Protein AF-A0A7S0BET3-F1 (afdb_monomer_lite)

Foldseek 3Di:
DLVVLDQAAEQQDEPDAQVRSLVVCLCQQQVPPDPNVVSNCPGNCQVVLRYKYFGNNQQPVDDPPSVVLVVLQVQLSSCVPPPVSNVVSCVVPVVSHDDAPHTMHGRHNPPPPDPPPPDPVVPPD

Organism: NCBI:txid101924

pLDDT: mean 87.14, std 16.69, range [36.56, 97.75]

Secondary structure (DSSP, 8-state):
-TTT--S-EEE--TT--HHHHHHHHHHHHH-TT-HHHHHHHTSHHHHTT-EEEE-HHHHTSS-TTHHHHHHHHHHHHHTTT-HHHHHHHHHHHGGGSPPBTTTEEE------S------GGGG--

Structure (mmCIF, N/CA/C/O backbone):
data_AF-A0A7S0BET3-F1
#
_entry.id   AF-A0A7S0BET3-F1
#
loop_
_atom_site.group_PDB
_atom_site.id
_atom_site.type_symbol
_atom_site.label_atom_id
_atom_site.label_alt_id
_atom_site.label_comp_id
_atom_site.label_asym_id
_atom_site.label_entity_id
_atom_site.label_seq_id
_atom_site.pdbx_PDB_ins_code
_atom_site.Cartn_x
_atom_site.Cartn_y
_atom_site.Cartn_z
_atom_site.occupancy
_atom_site.B_iso_or_equiv
_atom_site.auth_seq_id
_atom_site.auth_comp_id
_atom_site.auth_asym_id
_atom_site.auth_atom_id
_atom_site.pdbx_PDB_model_num
ATOM 1 N N . ILE A 1 1 ? -16.285 0.349 0.969 1.00 82.69 1 ILE A N 1
ATOM 2 C CA . ILE A 1 1 ? -15.027 -0.193 1.545 1.00 82.69 1 ILE A CA 1
ATOM 3 C C . ILE A 1 1 ? -15.323 -1.221 2.629 1.00 82.69 1 ILE A C 1
ATOM 5 O O . ILE A 1 1 ? -14.936 -2.358 2.432 1.00 82.69 1 ILE A O 1
ATOM 9 N N . VAL A 1 2 ? -16.073 -0.887 3.690 1.00 89.81 2 VAL A N 1
ATOM 10 C CA . VAL A 1 2 ? -16.399 -1.839 4.780 1.00 89.81 2 VAL A CA 1
ATOM 11 C C . VAL A 1 2 ? -16.973 -3.164 4.271 1.00 89.81 2 VAL A C 1
ATOM 13 O O . VAL A 1 2 ? -16.453 -4.211 4.614 1.00 89.81 2 VAL A O 1
ATOM 16 N N . SER A 1 3 ? -17.971 -3.134 3.381 1.00 94.44 3 SER A N 1
ATOM 17 C CA . SER A 1 3 ? -18.539 -4.371 2.816 1.00 94.44 3 SER A CA 1
ATOM 18 C C . SER A 1 3 ? -17.570 -5.168 1.933 1.00 94.44 3 SER A C 1
ATOM 20 O O . SER A 1 3 ? -17.773 -6.363 1.767 1.00 94.44 3 SER A O 1
ATOM 22 N N . ALA A 1 4 ? -16.569 -4.520 1.329 1.00 95.50 4 ALA A N 1
ATOM 23 C CA . ALA A 1 4 ? -15.555 -5.205 0.525 1.00 95.50 4 ALA A CA 1
ATOM 24 C C . ALA A 1 4 ? -14.445 -5.801 1.406 1.00 95.50 4 ALA A C 1
ATOM 26 O O . ALA A 1 4 ? -13.791 -6.750 0.989 1.00 95.50 4 ALA A O 1
ATOM 27 N N . ASP A 1 5 ? -14.247 -5.224 2.600 1.00 95.94 5 ASP A N 1
ATOM 28 C CA . ASP A 1 5 ? -13.279 -5.624 3.622 1.00 95.94 5 ASP A CA 1
ATOM 29 C C . ASP A 1 5 ? -11.924 -6.046 3.027 1.00 95.94 5 ASP A C 1
ATOM 31 O O . ASP A 1 5 ? -11.578 -7.229 3.047 1.00 95.94 5 ASP A O 1
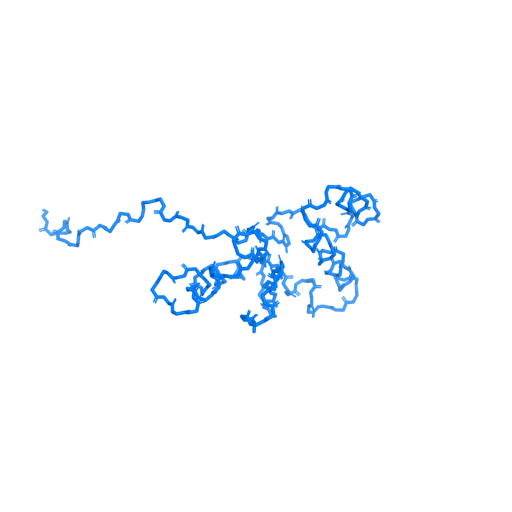ATOM 35 N N . PRO A 1 6 ? -11.182 -5.109 2.410 1.00 96.12 6 PRO A N 1
ATOM 36 C CA . PRO A 1 6 ? -10.013 -5.446 1.614 1.00 96.12 6 PRO A CA 1
ATOM 37 C C . PRO A 1 6 ? -8.920 -6.100 2.460 1.00 96.12 6 PRO A C 1
ATOM 39 O O . PRO A 1 6 ? -8.709 -5.759 3.625 1.00 96.12 6 PRO A O 1
ATOM 42 N N . GLU A 1 7 ? -8.176 -7.011 1.840 1.00 95.81 7 GLU A N 1
ATOM 43 C CA . GLU A 1 7 ? -7.027 -7.675 2.464 1.00 95.81 7 GLU A CA 1
ATOM 44 C C . GLU A 1 7 ? -5.754 -6.827 2.416 1.00 95.81 7 GLU A C 1
ATOM 46 O O . GLU A 1 7 ? -4.854 -7.029 3.229 1.00 95.81 7 GLU A O 1
ATOM 51 N N . VAL A 1 8 ? -5.682 -5.889 1.468 1.00 96.56 8 VAL A N 1
ATOM 52 C CA . VAL A 1 8 ? -4.576 -4.949 1.269 1.00 96.56 8 VAL A CA 1
ATOM 53 C C . VAL A 1 8 ? -5.149 -3.583 0.922 1.00 96.56 8 VAL A C 1
ATOM 55 O O . VAL A 1 8 ? -6.088 -3.485 0.133 1.00 96.56 8 VAL A O 1
ATOM 58 N N . ILE A 1 9 ? -4.574 -2.527 1.490 1.00 96.38 9 ILE A N 1
ATOM 59 C CA . ILE A 1 9 ? -4.884 -1.142 1.135 1.00 96.38 9 ILE A CA 1
ATOM 60 C C . ILE A 1 9 ? -3.603 -0.456 0.675 1.00 96.38 9 ILE A C 1
ATOM 62 O O . ILE A 1 9 ? -2.594 -0.461 1.379 1.00 96.38 9 ILE A O 1
ATOM 66 N N . LEU A 1 10 ? -3.678 0.168 -0.497 1.00 96.50 10 LEU A N 1
ATOM 67 C CA . LEU A 1 10 ? -2.636 1.018 -1.052 1.00 96.50 10 LEU A CA 1
ATOM 68 C C . LEU A 1 10 ? -3.146 2.462 -1.075 1.00 96.50 10 LEU A C 1
ATOM 70 O O . LEU A 1 10 ? -4.109 2.767 -1.777 1.00 96.50 10 LEU A O 1
ATOM 74 N N . VAL A 1 11 ? -2.522 3.344 -0.304 1.00 96.50 11 VAL A N 1
ATOM 75 C CA . VAL A 1 11 ? -2.807 4.779 -0.300 1.00 96.50 11 VAL A CA 1
ATOM 76 C C . VAL A 1 11 ? -1.884 5.438 -1.317 1.00 96.50 11 VAL A C 1
ATOM 78 O O . VAL A 1 11 ? -0.675 5.510 -1.108 1.00 96.50 11 VAL A O 1
ATOM 81 N N . ALA A 1 12 ? -2.457 5.882 -2.433 1.00 95.12 12 ALA A N 1
ATOM 82 C CA . ALA A 1 12 ? -1.734 6.406 -3.590 1.00 95.12 12 ALA A CA 1
ATOM 83 C C . ALA A 1 12 ? -2.319 7.759 -4.034 1.00 95.12 12 ALA A C 1
ATOM 85 O O . ALA A 1 12 ? -2.948 7.864 -5.087 1.00 95.12 12 ALA A O 1
ATOM 86 N N . TRP A 1 13 ? -2.184 8.795 -3.206 1.00 94.56 13 TRP A N 1
ATOM 87 C CA . TRP A 1 13 ? -2.721 10.120 -3.525 1.00 94.56 13 TRP A CA 1
ATOM 88 C C . TRP A 1 13 ? -1.906 10.820 -4.615 1.00 94.56 13 TRP A C 1
ATOM 90 O O . TRP A 1 13 ? -0.714 11.072 -4.462 1.00 94.56 13 TRP A O 1
ATOM 100 N N . CYS A 1 14 ? -2.557 11.138 -5.735 1.00 89.31 14 CYS A N 1
ATOM 101 C CA . CYS A 1 14 ? -1.904 11.752 -6.887 1.00 89.31 14 CYS A CA 1
ATOM 102 C C . CYS A 1 14 ? -1.236 13.089 -6.520 1.00 89.31 14 CYS A C 1
ATOM 104 O O . CYS A 1 14 ? -1.834 13.928 -5.848 1.00 89.31 14 CYS A O 1
ATOM 106 N N . GLY A 1 15 ? -0.009 13.297 -7.006 1.00 89.19 15 GLY A N 1
ATOM 107 C CA . GLY A 1 15 ? 0.767 14.517 -6.766 1.00 89.19 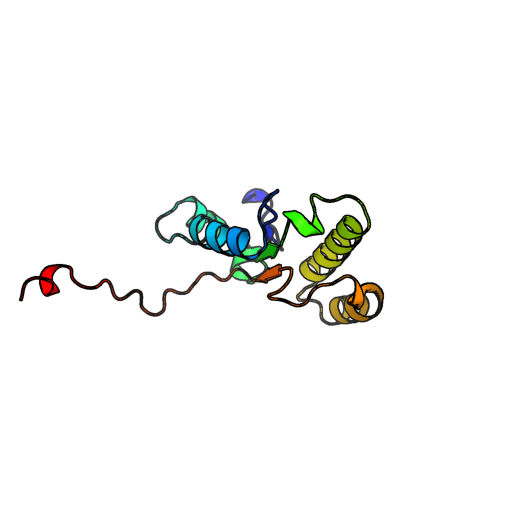15 GLY A CA 1
ATOM 108 C C . GLY A 1 15 ? 1.440 14.592 -5.392 1.00 89.19 15 GLY A C 1
ATOM 109 O O . GLY A 1 15 ? 2.006 15.631 -5.063 1.00 89.19 15 GLY A O 1
ATOM 110 N N . PHE A 1 16 ? 1.371 13.529 -4.584 1.00 93.38 16 PHE A N 1
ATOM 111 C CA . PHE A 1 16 ? 2.070 13.449 -3.304 1.00 93.38 16 PHE A CA 1
ATOM 112 C C . PHE A 1 16 ? 3.284 12.537 -3.463 1.00 93.38 16 PHE A C 1
ATOM 114 O O . PHE A 1 16 ? 3.174 11.439 -4.023 1.00 93.38 16 PHE A O 1
ATOM 121 N N . ASP A 1 17 ? 4.424 13.007 -2.963 1.00 95.31 17 ASP A N 1
ATOM 122 C CA . ASP A 1 17 ? 5.575 12.147 -2.718 1.00 95.31 17 ASP A CA 1
ATOM 123 C C . ASP A 1 17 ? 5.305 11.209 -1.529 1.00 95.31 17 ASP A C 1
ATOM 125 O O . ASP A 1 17 ? 4.277 11.296 -0.840 1.00 95.31 17 ASP A O 1
ATOM 129 N N . LEU A 1 18 ? 6.227 10.276 -1.292 1.00 96.62 18 LEU A N 1
ATOM 130 C CA . LEU A 1 18 ? 6.098 9.312 -0.204 1.00 96.62 18 LEU A CA 1
ATOM 131 C C . LEU A 1 18 ? 5.978 9.967 1.180 1.00 96.62 18 LEU A C 1
ATOM 133 O O . LEU A 1 18 ? 5.221 9.470 2.013 1.00 96.62 18 LEU A O 1
ATOM 137 N N . GLU A 1 19 ? 6.738 11.027 1.454 1.00 95.81 19 GLU A N 1
ATOM 138 C CA . GLU A 1 19 ? 6.780 11.649 2.780 1.00 95.81 19 GLU A CA 1
ATOM 139 C C . GLU A 1 19 ? 5.440 12.293 3.118 1.00 95.81 19 GLU A C 1
ATOM 141 O O . GLU A 1 19 ? 4.833 11.968 4.144 1.00 95.81 19 GLU A O 1
ATOM 146 N N . ARG A 1 20 ? 4.935 13.133 2.211 1.00 95.56 20 ARG A N 1
ATOM 147 C CA . ARG A 1 20 ? 3.646 13.797 2.372 1.00 95.56 20 ARG A CA 1
ATOM 148 C C . ARG A 1 20 ? 2.505 12.791 2.432 1.00 95.56 20 ARG A C 1
ATOM 150 O O . ARG A 1 20 ? 1.655 12.891 3.311 1.00 95.56 20 ARG A O 1
ATOM 157 N N . ASN A 1 21 ? 2.486 11.811 1.527 1.00 96.19 21 ASN A N 1
ATOM 158 C CA . ASN A 1 21 ? 1.437 10.795 1.516 1.00 96.19 21 ASN A CA 1
ATOM 159 C C . ASN A 1 21 ? 1.442 9.972 2.809 1.00 96.19 21 ASN A C 1
ATOM 161 O O . ASN A 1 21 ? 0.391 9.739 3.392 1.00 96.19 21 ASN A O 1
ATOM 165 N N . PHE A 1 22 ? 2.616 9.566 3.299 1.00 95.75 22 PHE A N 1
ATOM 166 C CA . PHE A 1 22 ? 2.722 8.830 4.557 1.00 95.75 22 PHE A CA 1
ATOM 167 C C . PHE A 1 22 ? 2.206 9.648 5.744 1.00 95.75 22 PHE A C 1
ATOM 169 O O . PHE A 1 22 ? 1.411 9.129 6.529 1.00 95.75 22 PHE A O 1
ATOM 176 N N . LYS A 1 23 ? 2.621 10.913 5.862 1.00 94.50 23 LYS A N 1
ATOM 177 C CA . LYS A 1 23 ? 2.194 11.806 6.943 1.00 94.50 23 LYS A CA 1
ATOM 178 C C . LYS A 1 23 ? 0.679 12.009 6.930 1.00 94.50 23 LYS A C 1
ATOM 180 O O . LYS A 1 23 ? 0.002 11.646 7.889 1.00 94.50 23 LYS A O 1
ATOM 185 N N . ASP A 1 24 ? 0.145 12.519 5.826 1.00 93.69 24 ASP A N 1
ATOM 186 C CA . ASP A 1 24 ? -1.260 12.912 5.754 1.00 93.69 24 ASP A CA 1
ATOM 187 C C . ASP A 1 24 ? -2.188 11.680 5.817 1.00 93.69 24 ASP A C 1
ATOM 189 O O . ASP A 1 24 ? -3.271 11.739 6.406 1.00 93.69 24 ASP A O 1
ATOM 193 N N . ALA A 1 25 ? -1.769 10.529 5.269 1.00 94.00 25 ALA A N 1
ATOM 194 C CA . ALA A 1 25 ? -2.501 9.273 5.422 1.00 94.00 25 ALA A CA 1
ATOM 195 C C . ALA A 1 25 ? -2.478 8.766 6.868 1.00 94.00 25 ALA A C 1
ATOM 197 O O . ALA A 1 25 ? -3.486 8.230 7.328 1.00 94.00 25 ALA A O 1
ATOM 198 N N . THR A 1 26 ? -1.366 8.936 7.590 1.00 92.25 26 THR A N 1
ATOM 199 C CA . THR A 1 26 ? -1.284 8.573 9.012 1.00 92.25 26 THR A CA 1
ATOM 200 C C . THR A 1 26 ? -2.262 9.415 9.826 1.00 92.25 26 THR A C 1
ATOM 202 O O . THR A 1 26 ? -3.132 8.861 10.496 1.00 92.25 26 THR A O 1
ATOM 205 N N . GLU A 1 27 ? -2.198 10.740 9.679 1.00 90.50 27 GLU A N 1
ATOM 206 C CA . GLU A 1 27 ? -3.087 11.683 10.368 1.00 90.50 27 GLU A CA 1
ATOM 207 C C . GLU A 1 27 ? -4.565 11.419 10.032 1.00 90.50 27 GLU A C 1
ATOM 209 O O . GLU A 1 27 ? -5.413 11.367 10.916 1.00 90.50 27 GLU A O 1
ATOM 214 N N . THR A 1 28 ? -4.891 11.166 8.762 1.00 89.81 28 THR A N 1
ATOM 215 C CA . THR A 1 28 ? -6.288 10.982 8.330 1.00 89.81 28 THR A CA 1
ATOM 216 C C . THR A 1 28 ? -6.872 9.626 8.738 1.00 89.81 28 THR A C 1
ATOM 218 O O . THR A 1 28 ? -8.053 9.530 9.086 1.00 89.81 28 THR A O 1
ATOM 221 N N . LEU A 1 29 ? -6.084 8.550 8.631 1.00 90.56 29 LEU A N 1
ATOM 222 C CA . LEU A 1 29 ? -6.580 7.178 8.782 1.00 90.56 29 LEU A CA 1
ATOM 223 C C . LEU A 1 29 ? -6.412 6.622 10.197 1.00 90.56 29 LEU A C 1
ATOM 225 O O . LEU A 1 29 ? -7.060 5.623 10.511 1.00 90.56 29 LEU A O 1
ATOM 229 N N . PHE A 1 30 ? -5.576 7.243 11.033 1.00 87.62 30 PHE A N 1
ATOM 230 C CA . PHE A 1 30 ? -5.265 6.756 12.379 1.00 87.62 30 PHE A CA 1
ATOM 231 C C . PHE A 1 30 ? -5.517 7.774 13.501 1.00 87.62 30 PHE A C 1
ATOM 233 O O . PHE A 1 30 ? -5.247 7.454 14.654 1.00 87.62 30 PHE A O 1
ATOM 240 N N . ASP A 1 31 ? -6.135 8.926 13.222 1.00 86.12 31 ASP A N 1
ATOM 241 C CA . ASP A 1 31 ? -6.660 9.831 14.259 1.00 86.12 31 ASP A CA 1
ATOM 242 C C . ASP A 1 31 ? -7.677 9.109 15.170 1.00 86.12 31 ASP A C 1
ATOM 244 O O . ASP A 1 31 ? -8.735 8.672 14.713 1.00 86.12 31 ASP A O 1
ATOM 248 N N . ALA A 1 32 ? -7.361 8.950 16.458 1.00 77.00 32 ALA A N 1
ATOM 249 C CA . ALA A 1 32 ? -8.110 8.113 17.401 1.00 77.00 32 ALA A CA 1
ATOM 250 C C . ALA A 1 32 ? -9.588 8.521 17.565 1.00 77.00 32 ALA A C 1
ATOM 252 O O . ALA A 1 32 ? -10.461 7.664 17.769 1.00 77.00 32 ALA A O 1
ATOM 253 N N . ASP A 1 33 ? -9.891 9.811 17.426 1.00 83.56 33 ASP A N 1
ATOM 254 C CA . ASP A 1 33 ? -11.228 10.348 17.677 1.00 83.56 33 ASP A CA 1
ATOM 255 C C . ASP A 1 33 ? -12.117 10.353 16.427 1.00 83.56 33 ASP A C 1
ATOM 257 O O . ASP A 1 33 ? -13.353 10.402 16.518 1.00 83.56 33 ASP A O 1
ATOM 261 N N . SER A 1 34 ? -11.522 10.185 15.245 1.00 87.06 34 SER A N 1
ATOM 262 C CA . SER A 1 34 ? -12.237 10.202 13.975 1.00 87.06 34 SER A CA 1
ATOM 263 C C . SER A 1 34 ? -13.046 8.924 13.722 1.00 87.06 34 SER A C 1
ATOM 265 O O . SER A 1 34 ? -12.576 7.787 13.842 1.00 87.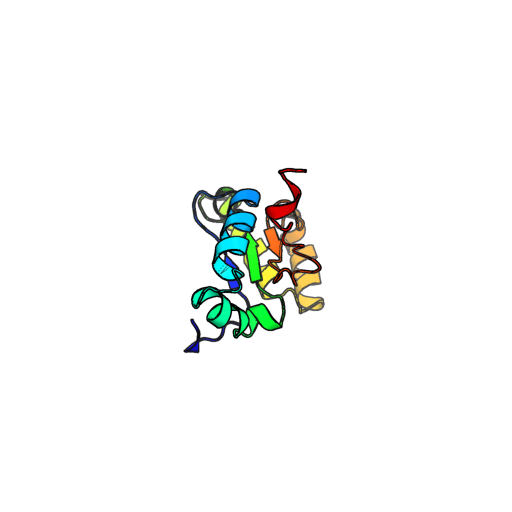06 34 SER A O 1
ATOM 267 N N . LYS A 1 35 ? -14.292 9.093 13.251 1.00 87.56 35 LYS A N 1
ATOM 268 C CA . LYS A 1 35 ? -15.125 7.976 12.759 1.00 87.56 35 LYS A CA 1
ATOM 269 C C . LYS A 1 35 ? -14.460 7.230 11.596 1.00 87.56 35 LYS A C 1
ATOM 271 O O . LYS A 1 35 ? -14.663 6.024 11.456 1.00 87.56 35 LYS A O 1
ATOM 276 N N . VAL A 1 36 ? -13.682 7.938 10.774 1.00 86.38 36 VAL A N 1
ATOM 277 C CA . VAL A 1 36 ? -12.966 7.358 9.627 1.00 86.38 36 VAL A CA 1
ATOM 278 C C . VAL A 1 36 ? -11.902 6.383 10.112 1.00 86.38 36 VAL A C 1
ATOM 280 O O . VAL A 1 36 ? -11.836 5.263 9.609 1.00 86.38 36 VAL A O 1
ATOM 283 N N . SER A 1 37 ? -11.147 6.768 11.138 1.00 88.50 37 SER A N 1
ATOM 284 C CA . SER A 1 37 ? -10.115 5.933 11.748 1.00 88.50 37 SER A CA 1
ATOM 285 C C . SER A 1 37 ? -10.699 4.669 12.371 1.00 88.50 37 SER A C 1
ATOM 287 O O . SER A 1 37 ? -10.277 3.568 12.029 1.00 88.50 37 SER A O 1
ATOM 289 N N . LYS A 1 38 ? -11.775 4.777 13.165 1.00 89.31 38 LYS A N 1
ATOM 290 C CA . LYS A 1 38 ? -12.467 3.600 13.737 1.00 89.31 38 LYS A CA 1
ATOM 291 C C . LYS A 1 38 ? -12.930 2.616 12.659 1.00 89.31 38 LYS A C 1
ATOM 293 O O . LYS A 1 38 ? -12.764 1.405 12.799 1.00 89.31 38 LYS A O 1
ATOM 298 N N . MET A 1 39 ? -13.474 3.133 11.557 1.00 90.19 39 MET A N 1
ATOM 299 C CA . MET A 1 39 ? -13.841 2.320 10.399 1.00 90.19 39 MET A CA 1
ATOM 300 C C . MET A 1 39 ? -12.609 1.656 9.766 1.00 90.19 39 MET A C 1
ATOM 302 O O . MET A 1 39 ? -12.629 0.448 9.542 1.00 90.19 39 MET A O 1
ATOM 306 N N . PHE A 1 40 ? -11.537 2.401 9.491 1.00 90.56 40 PHE A N 1
ATOM 307 C CA . PHE A 1 40 ? -10.315 1.866 8.884 1.00 90.56 40 PHE A CA 1
ATOM 308 C C . PHE A 1 40 ? -9.628 0.817 9.759 1.00 90.56 40 PHE A C 1
ATOM 310 O O . PHE A 1 40 ? -9.239 -0.234 9.253 1.00 90.56 40 PHE A O 1
ATOM 317 N N . GLN A 1 41 ? -9.541 1.045 11.067 1.00 89.19 41 GLN A N 1
ATOM 318 C CA . GLN A 1 41 ? -8.974 0.104 12.036 1.00 89.19 41 GLN A CA 1
ATOM 319 C C . GLN A 1 41 ? -9.745 -1.223 12.098 1.00 89.19 41 GLN A C 1
ATOM 321 O O . GLN A 1 41 ? -9.162 -2.266 12.391 1.00 89.19 41 GLN A O 1
ATOM 326 N N . SER A 1 42 ? -11.038 -1.216 11.755 1.00 91.19 42 SER A N 1
ATOM 327 C CA . SER A 1 42 ? -11.864 -2.427 11.704 1.00 91.19 42 SER A CA 1
ATOM 328 C C . SER A 1 42 ? -11.671 -3.297 10.452 1.00 91.19 42 SER A C 1
ATOM 330 O O . SER A 1 42 ? -12.200 -4.407 10.410 1.00 91.19 42 SER A O 1
ATOM 332 N N . LEU A 1 43 ? -10.928 -2.843 9.437 1.00 94.31 43 LEU A N 1
ATOM 333 C CA . LEU A 1 43 ? -10.725 -3.589 8.186 1.00 94.31 43 LEU A CA 1
ATOM 334 C C . LEU A 1 43 ? -9.664 -4.690 8.340 1.00 94.31 43 LEU A C 1
ATOM 336 O O . LEU A 1 43 ? -8.688 -4.523 9.080 1.00 94.31 43 LEU A O 1
ATOM 340 N N . ARG A 1 44 ? -9.797 -5.794 7.588 1.00 94.56 44 ARG A N 1
ATOM 341 C CA . ARG A 1 44 ? -8.789 -6.874 7.523 1.00 94.56 44 ARG A CA 1
ATOM 342 C C . ARG A 1 44 ? -7.396 -6.338 7.215 1.00 94.56 44 ARG A C 1
ATOM 344 O O . ARG A 1 44 ? -6.463 -6.661 7.948 1.00 94.56 44 ARG A O 1
ATOM 351 N N . ALA A 1 45 ? -7.257 -5.501 6.187 1.00 95.06 45 ALA A N 1
ATOM 352 C CA . ALA A 1 45 ? -5.977 -4.902 5.818 1.00 95.06 45 ALA A CA 1
ATOM 353 C C . ALA A 1 45 ? -5.282 -4.239 7.016 1.00 95.06 45 ALA A C 1
ATOM 355 O O . ALA A 1 45 ? -4.118 -4.525 7.278 1.00 95.06 45 ALA A O 1
ATOM 356 N N . THR A 1 46 ? -5.995 -3.422 7.794 1.00 93.62 46 THR A N 1
ATOM 357 C CA . THR A 1 46 ? -5.417 -2.708 8.940 1.00 93.62 46 THR A CA 1
ATOM 358 C C . THR A 1 46 ? -5.041 -3.650 10.076 1.00 93.62 46 THR A C 1
ATOM 360 O O . THR A 1 46 ? -3.913 -3.592 10.561 1.00 93.62 46 THR A O 1
ATOM 363 N N . ARG A 1 47 ? -5.922 -4.593 10.441 1.00 91.75 47 ARG A N 1
ATOM 364 C CA . ARG A 1 47 ? -5.639 -5.592 11.491 1.00 91.75 47 ARG A CA 1
ATOM 365 C C . ARG A 1 47 ? -4.428 -6.472 11.177 1.00 91.75 47 ARG A C 1
ATOM 367 O O . ARG A 1 47 ? -3.724 -6.894 12.086 1.00 91.75 47 ARG A O 1
ATOM 374 N N . HIS A 1 48 ? -4.179 -6.748 9.898 1.00 93.62 48 HIS A N 1
ATOM 375 C CA . HIS A 1 48 ? -3.026 -7.534 9.449 1.00 93.62 48 HIS A CA 1
ATOM 376 C C . HIS A 1 48 ? -1.805 -6.671 9.078 1.00 93.62 48 HIS A C 1
ATOM 378 O O . HIS A 1 48 ? -0.795 -7.200 8.600 1.00 93.62 48 HIS A O 1
ATOM 384 N N . GLY A 1 49 ? -1.881 -5.352 9.289 1.00 93.50 49 GLY A N 1
ATOM 385 C CA . GLY A 1 49 ? -0.815 -4.398 8.988 1.00 93.50 49 GLY A CA 1
ATOM 386 C C . GLY A 1 49 ? -0.504 -4.272 7.496 1.00 93.50 49 GLY A C 1
ATOM 387 O O . GLY A 1 49 ? 0.631 -3.983 7.139 1.00 93.50 49 GLY A O 1
ATOM 388 N N . ARG A 1 50 ? -1.465 -4.539 6.610 1.00 96.00 50 ARG A N 1
ATOM 389 C CA . ARG A 1 50 ? -1.340 -4.542 5.140 1.00 96.00 50 ARG A CA 1
ATOM 390 C C . ARG A 1 50 ? -1.893 -3.252 4.529 1.00 96.00 50 ARG A C 1
ATOM 392 O O . ARG A 1 50 ? -2.658 -3.277 3.566 1.00 96.00 50 ARG A O 1
ATOM 399 N N . VAL A 1 51 ? -1.523 -2.128 5.136 1.00 96.12 51 VAL A N 1
ATOM 400 C CA . VAL A 1 51 ? -1.844 -0.777 4.671 1.00 96.12 51 VAL A CA 1
ATOM 401 C C . VAL A 1 51 ? -0.530 -0.095 4.315 1.00 96.12 51 VAL A C 1
ATOM 403 O O . VAL A 1 51 ? 0.411 -0.105 5.108 1.00 96.12 51 VAL A O 1
ATOM 406 N N . PHE A 1 52 ? -0.443 0.462 3.114 1.00 97.38 52 PHE A N 1
ATOM 407 C CA . PHE A 1 52 ? 0.802 0.993 2.566 1.00 97.38 52 PHE A CA 1
ATOM 408 C C . PHE A 1 52 ? 0.581 2.377 1.977 1.00 97.38 52 PHE A C 1
ATOM 410 O O . PHE A 1 52 ? -0.378 2.571 1.237 1.00 97.38 52 PHE A O 1
ATOM 417 N N . ALA A 1 53 ? 1.483 3.311 2.254 1.00 97.50 53 ALA A N 1
ATOM 418 C CA . ALA A 1 53 ? 1.607 4.555 1.505 1.00 97.50 53 ALA A CA 1
ATOM 419 C C . ALA A 1 53 ? 2.651 4.368 0.399 1.00 97.50 53 ALA A C 1
ATOM 421 O O . ALA A 1 53 ? 3.683 3.735 0.632 1.00 97.50 53 ALA A O 1
ATOM 422 N N . VAL A 1 54 ? 2.396 4.912 -0.790 1.00 97.56 54 VAL A N 1
ATOM 423 C CA . VAL A 1 54 ? 3.328 4.883 -1.932 1.00 97.56 54 VAL A CA 1
ATOM 424 C C . VAL A 1 54 ? 3.569 6.275 -2.490 1.00 97.56 54 VAL A C 1
ATOM 426 O O . VAL A 1 54 ? 2.707 7.144 -2.377 1.00 97.56 54 VAL A O 1
ATOM 429 N N . ASP A 1 55 ? 4.709 6.479 -3.142 1.00 96.88 55 ASP A N 1
ATOM 430 C CA . ASP A 1 55 ? 4.933 7.674 -3.954 1.00 96.88 55 ASP A CA 1
ATOM 431 C C . ASP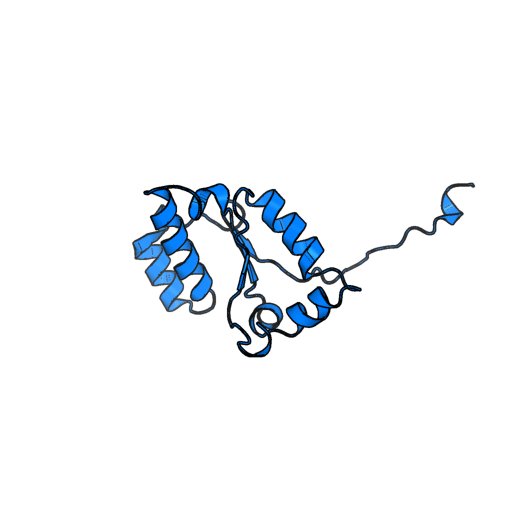 A 1 55 ? 4.089 7.599 -5.238 1.00 96.88 55 ASP A C 1
ATOM 433 O O . ASP A 1 55 ? 4.485 7.044 -6.268 1.00 96.88 55 ASP A O 1
ATOM 437 N N . ALA A 1 56 ? 2.861 8.104 -5.170 1.00 92.62 56 ALA A N 1
ATOM 438 C CA . ALA A 1 56 ? 1.958 8.066 -6.312 1.00 92.62 56 ALA A CA 1
ATOM 439 C C . ALA A 1 56 ? 2.358 9.058 -7.402 1.00 92.62 56 ALA A C 1
ATOM 441 O O . ALA A 1 56 ? 2.103 8.799 -8.582 1.00 92.62 56 ALA A O 1
ATOM 442 N N . ASN A 1 57 ? 3.017 10.157 -7.023 1.00 93.81 57 ASN A N 1
ATOM 443 C CA . ASN A 1 57 ? 3.550 11.117 -7.973 1.00 93.81 57 ASN A CA 1
ATOM 444 C C . ASN A 1 57 ? 4.602 10.483 -8.889 1.00 93.81 57 ASN A C 1
ATOM 446 O O . ASN A 1 57 ? 4.600 10.766 -10.085 1.00 93.81 57 ASN A O 1
ATOM 450 N N . GLN A 1 58 ? 5.456 9.609 -8.355 1.00 94.00 58 GLN A N 1
ATOM 451 C CA . GLN A 1 58 ? 6.485 8.916 -9.117 1.00 94.00 58 GLN A CA 1
ATOM 452 C C . GLN A 1 58 ? 5.942 7.682 -9.840 1.00 94.00 58 GLN A C 1
ATOM 454 O O . GLN A 1 58 ? 6.189 7.541 -11.031 1.00 94.00 58 GLN A O 1
ATOM 459 N N . TYR A 1 59 ? 5.210 6.795 -9.158 1.00 94.88 59 TYR A N 1
ATOM 460 C CA . TYR A 1 59 ? 4.941 5.442 -9.672 1.00 94.88 59 TYR A CA 1
ATOM 461 C C . TYR A 1 59 ? 3.569 5.251 -10.335 1.00 94.88 59 TYR A C 1
ATOM 463 O O . TYR A 1 59 ? 3.362 4.248 -11.014 1.00 94.88 59 TYR A O 1
ATOM 471 N N . PHE A 1 60 ? 2.626 6.181 -10.155 1.00 92.62 60 PHE A N 1
ATOM 472 C CA . PHE A 1 60 ? 1.234 6.002 -10.603 1.00 92.62 60 PHE A CA 1
ATOM 473 C C . PHE A 1 60 ? 0.694 7.154 -11.462 1.00 92.62 60 PHE A C 1
ATOM 475 O O . PHE A 1 60 ? -0.293 6.965 -12.169 1.00 92.62 60 PHE A O 1
ATOM 482 N N . ALA A 1 61 ? 1.338 8.324 -11.431 1.00 91.75 61 ALA A N 1
ATOM 483 C CA . ALA A 1 61 ? 0.918 9.520 -12.166 1.00 91.75 61 ALA A CA 1
ATOM 484 C C . ALA A 1 61 ? 1.826 9.883 -13.359 1.00 91.75 61 ALA A C 1
ATOM 486 O O . ALA A 1 61 ? 1.609 10.907 -14.003 1.00 91.75 61 ALA A O 1
ATOM 487 N N . GLN A 1 62 ? 2.837 9.064 -13.656 1.00 90.31 62 GLN A N 1
ATOM 488 C CA . GLN A 1 62 ? 3.792 9.291 -14.745 1.00 90.31 62 GLN A CA 1
ATOM 489 C C . GLN A 1 62 ? 3.565 8.311 -15.906 1.00 90.31 62 GLN A C 1
ATOM 491 O O . GLN A 1 62 ? 3.057 7.206 -15.689 1.00 90.31 62 GLN A O 1
ATOM 496 N N . PRO A 1 63 ? 3.961 8.670 -17.141 1.00 91.75 63 PRO A N 1
ATOM 497 C CA . PRO A 1 63 ? 4.017 7.715 -18.244 1.00 91.75 63 PRO A CA 1
ATOM 498 C C . PRO A 1 63 ? 5.050 6.595 -17.979 1.00 91.75 63 PRO A C 1
ATOM 500 O O . PRO A 1 63 ? 5.807 6.642 -17.009 1.00 91.75 63 PRO A O 1
ATOM 503 N N . PRO A 1 64 ? 5.110 5.555 -18.831 1.00 88.25 64 PRO A N 1
ATOM 504 C CA . PRO A 1 64 ? 6.201 4.582 -18.794 1.00 88.25 64 PRO A CA 1
ATOM 505 C C . PRO A 1 64 ? 7.580 5.266 -18.895 1.00 88.25 64 PRO A C 1
ATOM 507 O O . PRO A 1 64 ? 7.705 6.239 -19.643 1.00 88.25 64 PRO A O 1
ATOM 510 N N . PRO A 1 65 ? 8.627 4.754 -18.211 1.00 90.00 65 PRO A N 1
ATOM 511 C CA . PRO A 1 65 ? 8.726 3.455 -17.521 1.00 90.00 65 PRO A CA 1
ATOM 512 C C . PRO A 1 65 ? 8.174 3.407 -16.086 1.00 90.00 65 PRO A C 1
ATOM 514 O O . PRO A 1 65 ? 8.011 2.318 -15.534 1.00 90.00 65 PRO A O 1
ATOM 517 N N . GLN A 1 66 ? 7.867 4.546 -15.470 1.00 93.38 66 GLN A N 1
ATOM 518 C CA . GLN A 1 66 ? 7.522 4.609 -14.048 1.00 93.38 66 GLN A CA 1
ATOM 519 C C . GLN A 1 66 ? 6.211 3.886 -13.720 1.00 93.38 66 GLN A C 1
ATOM 521 O O . GLN A 1 66 ? 6.118 3.224 -12.689 1.00 93.38 66 GLN A O 1
ATOM 526 N N . LEU A 1 67 ? 5.227 3.935 -14.622 1.00 92.81 67 LEU A N 1
ATOM 527 C CA . LEU A 1 67 ? 3.973 3.199 -14.448 1.00 92.81 67 LEU A CA 1
ATOM 528 C C . LEU A 1 67 ? 4.195 1.679 -14.330 1.00 92.81 67 LEU A C 1
ATOM 530 O O . LEU A 1 67 ? 3.515 1.004 -13.556 1.00 92.81 67 LEU A O 1
ATOM 534 N N . SER A 1 68 ? 5.180 1.136 -15.053 1.00 94.69 68 SER A N 1
ATOM 535 C CA . SER A 1 68 ? 5.557 -0.278 -14.954 1.00 94.69 68 SER A CA 1
ATOM 536 C C . SER A 1 68 ? 6.167 -0.604 -13.589 1.00 94.69 68 SER A C 1
ATOM 538 O O . SER A 1 68 ? 5.879 -1.659 -13.024 1.00 94.69 68 SER A O 1
ATOM 540 N N . MET A 1 69 ? 6.955 0.317 -13.023 1.00 96.12 69 MET A N 1
ATOM 541 C CA . MET A 1 69 ? 7.466 0.197 -11.652 1.00 96.12 69 MET A CA 1
ATOM 542 C C . MET A 1 69 ? 6.326 0.233 -10.628 1.00 96.12 69 MET A C 1
ATOM 544 O O . MET A 1 69 ? 6.308 -0.580 -9.708 1.00 96.12 69 MET A O 1
ATOM 548 N N . GLY A 1 70 ? 5.324 1.099 -10.815 1.00 95.75 70 GLY A N 1
ATOM 549 C CA . GLY A 1 70 ? 4.127 1.130 -9.968 1.00 95.75 70 GLY A CA 1
ATOM 550 C C . GLY A 1 70 ? 3.331 -0.171 -9.991 1.00 95.75 70 GLY A C 1
ATOM 551 O O . GLY A 1 70 ? 2.895 -0.645 -8.941 1.00 95.75 70 GLY A O 1
ATOM 552 N N . ALA A 1 71 ? 3.198 -0.804 -11.159 1.00 95.88 71 ALA A N 1
ATOM 553 C CA . ALA A 1 71 ? 2.568 -2.118 -11.277 1.00 95.88 71 ALA A CA 1
ATOM 554 C C . ALA A 1 71 ? 3.375 -3.218 -10.558 1.00 95.88 71 ALA A C 1
ATOM 556 O O . ALA A 1 71 ? 2.794 -4.019 -9.820 1.00 95.88 71 ALA A O 1
ATOM 557 N N . ALA A 1 72 ? 4.706 -3.230 -10.713 1.00 96.50 72 ALA A N 1
ATOM 558 C CA . ALA A 1 72 ? 5.591 -4.164 -10.010 1.00 96.50 72 ALA A CA 1
ATOM 559 C C . ALA A 1 72 ? 5.520 -3.979 -8.484 1.00 96.50 72 ALA A C 1
ATOM 561 O O . ALA A 1 72 ? 5.360 -4.950 -7.739 1.00 96.50 72 ALA A O 1
ATOM 562 N N . LEU A 1 73 ? 5.550 -2.727 -8.022 1.00 96.88 73 LEU A N 1
ATOM 563 C CA . LEU A 1 73 ? 5.388 -2.366 -6.618 1.00 96.88 73 LEU A CA 1
ATOM 564 C C . LEU A 1 73 ? 4.025 -2.819 -6.078 1.00 96.88 73 LEU A C 1
ATOM 566 O O . LEU A 1 73 ? 3.964 -3.455 -5.026 1.00 96.88 73 LEU A O 1
ATOM 570 N N . MET A 1 74 ? 2.932 -2.559 -6.804 1.00 97.25 74 MET A N 1
ATOM 571 C CA . MET A 1 74 ? 1.592 -2.992 -6.400 1.00 97.25 74 MET A CA 1
ATOM 572 C C . MET A 1 74 ? 1.521 -4.514 -6.239 1.00 97.25 74 MET A C 1
ATOM 574 O O . MET A 1 74 ? 1.025 -4.990 -5.218 1.00 97.25 74 MET A O 1
ATOM 578 N N . ALA A 1 75 ? 2.054 -5.279 -7.197 1.00 97.06 75 ALA A N 1
ATOM 579 C CA . ALA A 1 75 ? 2.103 -6.736 -7.105 1.00 97.06 75 ALA A CA 1
ATOM 580 C C . ALA A 1 75 ? 2.905 -7.192 -5.875 1.00 97.06 75 ALA A C 1
ATOM 582 O O . ALA A 1 75 ? 2.436 -8.018 -5.090 1.00 97.06 75 ALA A O 1
ATOM 583 N N . ARG A 1 76 ? 4.082 -6.601 -5.646 1.00 97.00 76 ARG A N 1
ATOM 584 C CA . ARG A 1 76 ? 4.931 -6.913 -4.491 1.00 97.00 76 ARG A CA 1
ATOM 585 C C . ARG A 1 76 ? 4.242 -6.656 -3.151 1.00 97.00 76 ARG A C 1
ATOM 587 O O . ARG A 1 76 ? 4.452 -7.429 -2.212 1.00 97.00 76 ARG A O 1
ATOM 594 N N . LEU A 1 77 ? 3.445 -5.595 -3.045 1.00 97.06 77 LEU A N 1
ATOM 595 C CA . LEU A 1 77 ? 2.694 -5.258 -1.832 1.00 97.06 77 LEU A CA 1
ATOM 596 C C . LEU A 1 77 ? 1.438 -6.122 -1.669 1.00 97.06 77 LEU A C 1
ATOM 598 O O . LEU A 1 77 ? 1.120 -6.539 -0.555 1.00 97.06 77 LEU A O 1
ATOM 602 N N . ALA A 1 78 ? 0.764 -6.464 -2.768 1.00 97.12 78 ALA A N 1
ATOM 603 C CA . ALA A 1 78 ? -0.392 -7.358 -2.758 1.00 97.12 78 ALA A CA 1
ATOM 604 C C . ALA A 1 78 ? -0.049 -8.761 -2.225 1.00 97.12 78 ALA A C 1
ATOM 606 O O . ALA A 1 78 ? -0.875 -9.379 -1.551 1.00 97.12 78 ALA A O 1
ATOM 607 N N . TYR A 1 79 ? 1.180 -9.230 -2.458 1.00 97.00 79 TYR A N 1
ATOM 608 C CA . TYR A 1 79 ? 1.685 -10.525 -1.992 1.00 97.00 79 TYR A CA 1
ATOM 609 C C . TYR A 1 79 ? 2.628 -10.437 -0.779 1.00 97.00 79 TYR A C 1
ATOM 611 O O . TYR A 1 79 ? 3.329 -11.398 -0.491 1.00 97.00 79 TYR A O 1
ATOM 619 N N . ASP A 1 80 ? 2.658 -9.331 -0.023 1.00 95.50 80 ASP A N 1
ATOM 620 C CA . ASP A 1 80 ? 3.678 -9.090 1.019 1.00 95.50 80 ASP A CA 1
ATOM 621 C C . ASP A 1 80 ? 3.813 -10.163 2.120 1.00 95.50 80 ASP A C 1
ATOM 623 O O . ASP A 1 80 ? 4.851 -10.210 2.781 1.00 95.50 80 ASP A O 1
ATOM 627 N N . LYS A 1 81 ? 2.781 -10.988 2.340 1.00 95.25 81 LYS A N 1
ATOM 628 C CA . LYS A 1 81 ? 2.774 -12.096 3.312 1.00 95.25 81 LYS A CA 1
ATOM 629 C C . LYS A 1 81 ? 3.047 -13.473 2.696 1.00 95.25 81 LYS A C 1
ATOM 631 O O . LYS A 1 81 ? 3.201 -14.434 3.443 1.00 95.25 81 LYS A O 1
ATOM 636 N N . ASP A 1 82 ? 3.116 -13.582 1.372 1.00 97.25 82 ASP A N 1
ATOM 637 C CA . ASP A 1 82 ? 3.501 -14.810 0.678 1.00 97.25 82 ASP A CA 1
ATOM 638 C C . ASP A 1 82 ? 4.997 -14.757 0.348 1.00 97.25 82 ASP A C 1
ATOM 640 O O . ASP A 1 82 ? 5.425 -14.167 -0.644 1.00 97.25 82 ASP A O 1
ATOM 644 N N . ASN A 1 83 ? 5.806 -15.401 1.192 1.00 96.62 83 ASN A N 1
ATOM 645 C CA . ASN A 1 83 ? 7.263 -15.420 1.044 1.00 96.62 83 ASN A CA 1
ATOM 646 C C . ASN A 1 83 ? 7.722 -15.983 -0.309 1.00 96.62 83 ASN A C 1
ATOM 648 O O . ASN A 1 83 ? 8.742 -15.543 -0.840 1.00 96.62 83 ASN A O 1
ATOM 652 N N . ARG A 1 84 ? 6.983 -16.945 -0.878 1.00 97.75 84 ARG A N 1
ATOM 653 C CA . ARG A 1 84 ? 7.327 -17.540 -2.172 1.00 97.75 84 ARG A CA 1
ATOM 654 C C . ARG A 1 84 ? 7.045 -16.554 -3.297 1.00 97.75 84 ARG A C 1
ATOM 656 O O . ARG A 1 84 ? 7.908 -16.355 -4.148 1.00 97.75 84 ARG A O 1
ATOM 663 N N . ALA A 1 85 ? 5.870 -15.930 -3.297 1.00 97.00 85 ALA A N 1
ATOM 664 C CA . ALA A 1 85 ? 5.520 -14.919 -4.290 1.00 97.00 85 ALA A CA 1
ATOM 665 C C . ALA A 1 85 ? 6.460 -13.706 -4.213 1.00 97.00 85 ALA A C 1
ATOM 667 O O . ALA A 1 85 ? 6.926 -13.224 -5.241 1.00 97.00 85 ALA A O 1
ATOM 668 N N . VAL A 1 86 ? 6.810 -13.261 -3.004 1.00 96.00 86 VAL A N 1
ATOM 669 C CA . VAL A 1 86 ? 7.790 -12.189 -2.782 1.00 96.00 86 VAL A CA 1
ATOM 670 C C . VAL A 1 86 ? 9.154 -12.537 -3.367 1.00 96.00 86 VAL A C 1
ATOM 672 O O . VAL A 1 86 ? 9.739 -11.700 -4.050 1.00 96.00 86 VAL A O 1
ATOM 675 N N . ALA A 1 87 ? 9.657 -13.752 -3.131 1.00 96.12 87 ALA A N 1
ATOM 676 C CA . ALA A 1 87 ? 10.939 -14.181 -3.683 1.00 96.12 87 ALA A CA 1
ATOM 677 C C . ALA A 1 87 ? 10.927 -14.162 -5.219 1.00 96.12 87 ALA A C 1
ATOM 679 O O . ALA A 1 87 ? 11.844 -13.617 -5.823 1.00 96.12 87 ALA A O 1
ATOM 680 N N . LEU A 1 88 ? 9.860 -14.677 -5.840 1.00 97.56 88 LEU A N 1
ATOM 681 C CA . LEU A 1 88 ? 9.702 -14.677 -7.298 1.00 97.56 88 LEU A CA 1
ATOM 682 C C . LEU A 1 88 ? 9.602 -13.261 -7.881 1.00 97.56 88 LEU A C 1
ATOM 684 O O . LEU A 1 88 ? 10.203 -12.978 -8.910 1.00 97.56 88 LEU A O 1
ATOM 688 N N . LEU A 1 89 ? 8.858 -12.363 -7.231 1.00 96.62 89 LEU A N 1
ATOM 689 C CA . LEU A 1 89 ? 8.722 -10.975 -7.681 1.00 96.62 89 LEU A CA 1
ATOM 690 C C . LEU A 1 89 ? 10.033 -10.202 -7.542 1.00 96.62 89 LEU A C 1
ATOM 692 O O . LEU A 1 89 ? 10.365 -9.419 -8.424 1.00 96.62 89 LEU A O 1
ATOM 696 N N . ASN A 1 90 ? 10.784 -10.426 -6.465 1.00 94.94 90 ASN A N 1
ATOM 697 C CA . ASN A 1 90 ? 12.087 -9.796 -6.283 1.00 94.94 90 ASN A CA 1
ATOM 698 C C . ASN A 1 90 ? 13.120 -10.317 -7.297 1.00 94.94 90 ASN A C 1
ATOM 700 O O . ASN A 1 90 ? 13.914 -9.528 -7.792 1.00 94.94 90 ASN A O 1
ATOM 704 N N . ASP A 1 91 ? 13.099 -11.614 -7.616 1.00 96.75 91 ASP A N 1
ATOM 705 C CA . ASP A 1 91 ? 13.974 -12.213 -8.634 1.00 96.75 91 ASP A CA 1
ATOM 706 C C . ASP A 1 91 ? 13.654 -11.681 -10.040 1.00 96.75 91 ASP A C 1
ATOM 708 O O . ASP A 1 91 ? 14.545 -11.268 -10.776 1.00 96.75 91 ASP A O 1
ATOM 712 N N . ALA A 1 92 ? 12.368 -11.614 -10.395 1.00 96.44 92 ALA A N 1
ATOM 713 C CA . ALA A 1 92 ? 11.941 -11.214 -11.733 1.00 96.44 92 ALA A CA 1
ATOM 714 C C . ALA A 1 92 ? 11.902 -9.691 -11.960 1.00 96.44 92 ALA A C 1
ATOM 716 O O . ALA A 1 92 ? 12.095 -9.240 -13.088 1.00 96.44 92 ALA A O 1
ATOM 717 N N . LEU A 1 93 ? 11.582 -8.901 -10.929 1.00 95.12 93 LEU A N 1
ATOM 718 C CA . LEU A 1 93 ? 11.257 -7.469 -11.039 1.00 95.12 93 LEU A CA 1
ATOM 719 C C . LEU A 1 93 ? 12.008 -6.596 -10.022 1.00 95.12 93 LEU A C 1
ATOM 721 O O . LEU A 1 93 ? 11.633 -5.439 -9.841 1.00 95.12 93 LEU A O 1
ATOM 725 N N . GLY A 1 94 ? 13.034 -7.118 -9.344 1.00 90.94 94 GLY A N 1
ATOM 726 C CA . GLY A 1 94 ? 13.726 -6.426 -8.250 1.00 90.94 94 GLY A CA 1
ATOM 727 C C . GLY A 1 94 ? 14.192 -5.013 -8.602 1.00 90.94 94 GLY A C 1
ATOM 728 O O . GLY A 1 94 ? 13.971 -4.092 -7.821 1.00 90.94 94 GLY A O 1
ATOM 729 N N . ASP A 1 95 ? 14.715 -4.815 -9.814 1.00 93.75 95 ASP A N 1
ATOM 730 C CA . ASP A 1 95 ? 15.179 -3.506 -10.302 1.00 93.75 95 ASP A CA 1
ATOM 731 C C . ASP A 1 95 ? 14.055 -2.461 -10.441 1.00 93.75 95 ASP A C 1
ATOM 733 O O . ASP A 1 95 ? 14.309 -1.258 -10.478 1.00 93.75 95 ASP A O 1
ATOM 737 N N . LEU A 1 96 ? 12.798 -2.907 -10.520 1.00 93.88 96 LEU A N 1
ATOM 738 C CA . LEU A 1 96 ? 11.618 -2.050 -10.633 1.00 93.88 96 LEU A CA 1
ATOM 739 C C . LEU A 1 96 ? 10.949 -1.776 -9.280 1.00 93.88 96 LEU A C 1
ATOM 741 O O . LEU A 1 96 ? 10.056 -0.931 -9.207 1.00 93.88 96 LEU A O 1
ATOM 745 N N . ILE A 1 97 ? 11.336 -2.496 -8.225 1.00 94.56 97 ILE A N 1
ATOM 746 C CA . ILE A 1 97 ? 10.697 -2.436 -6.910 1.00 94.56 97 ILE A CA 1
ATOM 747 C C . ILE A 1 97 ? 11.587 -1.616 -5.967 1.00 94.56 97 ILE A C 1
ATOM 749 O O . ILE A 1 97 ? 12.627 -2.104 -5.521 1.00 94.56 97 ILE A O 1
ATOM 753 N N . PRO A 1 98 ? 11.185 -0.389 -5.593 1.00 93.62 98 PRO A N 1
ATOM 754 C CA . PRO A 1 98 ? 11.956 0.400 -4.643 1.00 93.62 98 PRO A CA 1
ATOM 755 C C . PRO A 1 98 ? 11.941 -0.243 -3.242 1.00 93.62 98 PRO A C 1
ATOM 757 O O . PRO A 1 98 ? 10.920 -0.814 -2.827 1.00 93.62 98 PRO A O 1
ATOM 760 N N . PRO A 1 99 ? 13.035 -0.131 -2.465 1.00 92.06 99 PRO A N 1
ATOM 761 C CA . PRO A 1 99 ? 13.048 -0.577 -1.078 1.00 92.06 99 PRO A CA 1
ATOM 762 C C . PRO A 1 99 ? 12.072 0.239 -0.217 1.00 92.06 99 PRO A C 1
ATOM 764 O O . PRO A 1 99 ? 11.774 1.407 -0.506 1.00 92.06 99 PRO A O 1
ATOM 767 N N . GLU A 1 100 ? 11.592 -0.372 0.871 1.00 94.38 100 GLU 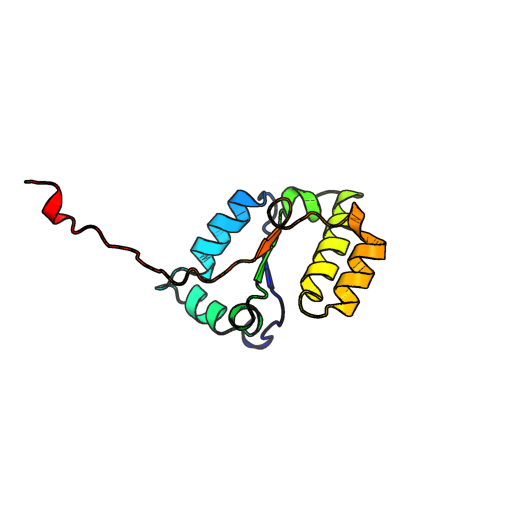A N 1
ATOM 768 C CA . GLU A 1 100 ? 10.766 0.325 1.863 1.00 94.38 100 GLU A CA 1
ATOM 769 C C . GLU A 1 100 ? 11.504 1.573 2.375 1.00 94.38 100 GLU A C 1
ATOM 771 O O . GLU A 1 100 ? 12.702 1.540 2.646 1.00 94.38 100 GLU A O 1
ATOM 776 N N . GLY A 1 101 ? 10.790 2.691 2.471 1.00 94.19 101 GLY A N 1
ATOM 777 C CA . GLY A 1 101 ? 11.331 3.995 2.845 1.00 94.19 101 GLY A CA 1
ATOM 778 C C . GLY A 1 101 ? 11.672 4.914 1.672 1.00 94.19 101 GLY A C 1
ATOM 779 O O . GLY A 1 101 ? 11.751 6.117 1.896 1.00 94.19 101 GLY A O 1
ATOM 780 N N . THR A 1 102 ? 11.812 4.389 0.447 1.00 91.75 102 THR A N 1
ATOM 781 C CA . THR A 1 102 ? 12.185 5.194 -0.739 1.00 91.75 102 THR A CA 1
ATOM 782 C C . THR A 1 102 ? 11.048 5.397 -1.739 1.00 91.75 102 THR A C 1
ATOM 784 O O . THR A 1 102 ? 10.935 6.473 -2.308 1.00 91.75 102 THR A O 1
ATOM 787 N N . GLY A 1 103 ? 10.183 4.395 -1.931 1.00 94.19 103 GLY A N 1
ATOM 788 C CA . GLY A 1 103 ? 9.000 4.508 -2.800 1.00 94.19 103 GLY A CA 1
ATOM 789 C C . GLY A 1 103 ? 7.690 4.065 -2.153 1.00 94.19 103 GLY A C 1
ATOM 790 O O . GLY A 1 103 ? 6.611 4.306 -2.693 1.00 94.19 103 GLY A O 1
ATOM 791 N N . TRP A 1 104 ? 7.773 3.434 -0.984 1.00 97.25 104 TRP A N 1
ATOM 792 C CA . TRP A 1 104 ? 6.621 3.007 -0.202 1.00 97.25 104 TRP A CA 1
ATOM 793 C C . TRP A 1 104 ? 6.980 2.852 1.273 1.00 97.25 104 TRP A C 1
ATOM 795 O O . TRP A 1 104 ? 8.146 2.655 1.615 1.00 97.25 104 TRP A O 1
ATOM 805 N N . LYS A 1 105 ? 5.979 2.918 2.150 1.00 96.94 105 LYS A N 1
ATOM 806 C CA . LYS A 1 105 ? 6.096 2.657 3.591 1.00 96.94 105 LYS A CA 1
ATOM 807 C C . LYS A 1 105 ? 4.853 1.943 4.091 1.00 96.94 105 LYS A C 1
ATOM 809 O O . LYS A 1 105 ? 3.739 2.246 3.658 1.00 96.94 105 LYS A O 1
ATOM 814 N N . ARG A 1 106 ? 5.019 1.015 5.031 1.00 95.69 106 ARG A N 1
ATOM 815 C CA . ARG A 1 106 ? 3.883 0.436 5.750 1.00 95.69 106 ARG A CA 1
ATOM 816 C C . ARG A 1 106 ? 3.301 1.457 6.725 1.00 95.69 106 ARG A C 1
ATOM 818 O O . ARG A 1 106 ? 4.010 1.960 7.593 1.00 95.69 106 ARG A O 1
ATOM 825 N N . LEU A 1 107 ? 2.003 1.711 6.608 1.00 92.94 107 LEU A N 1
ATOM 826 C CA . LEU A 1 107 ? 1.249 2.470 7.596 1.00 92.94 107 LEU A CA 1
ATOM 827 C C . LEU A 1 107 ? 0.942 1.543 8.771 1.00 92.94 107 LEU A C 1
ATOM 829 O O . LEU A 1 107 ? 0.364 0.465 8.603 1.00 92.94 107 LEU A O 1
ATOM 833 N N . LYS A 1 108 ? 1.366 1.948 9.961 1.00 80.06 108 LYS A N 1
ATOM 834 C CA . LYS A 1 108 ? 1.008 1.285 11.211 1.00 80.06 108 LYS A CA 1
ATOM 835 C C . LYS A 1 108 ? 0.057 2.224 11.947 1.00 80.06 108 LYS A C 1
ATOM 837 O O . LYS A 1 108 ? 0.290 3.429 11.895 1.00 80.06 108 LYS A O 1
ATOM 842 N N . PRO A 1 109 ? -0.965 1.708 12.649 1.00 63.81 109 PRO A N 1
ATOM 843 C CA . PRO A 1 109 ? -1.500 2.474 13.755 1.00 63.81 109 PRO A CA 1
ATOM 844 C C . PRO A 1 109 ? -0.302 2.746 14.656 1.00 63.81 109 PRO A C 1
ATOM 846 O O . PRO A 1 109 ? 0.335 1.797 15.124 1.00 63.81 109 PRO A O 1
ATOM 849 N N . GLU A 1 110 ? 0.064 4.009 14.834 1.00 54.44 110 GLU A N 1
ATOM 850 C CA . GLU A 1 110 ? 0.844 4.357 16.006 1.00 54.44 110 GLU A CA 1
ATOM 851 C C . GLU A 1 110 ? -0.018 3.889 17.177 1.00 54.44 110 GLU A C 1
ATOM 853 O O . GLU A 1 110 ? -1.064 4.459 17.482 1.00 54.44 110 GLU A O 1
ATOM 858 N N . VAL A 1 111 ? 0.363 2.769 17.797 1.00 45.03 111 VAL A N 1
ATOM 859 C CA . VAL A 1 111 ? 0.053 2.626 19.210 1.00 45.03 111 VAL A CA 1
ATOM 860 C C . VAL A 1 111 ? 0.736 3.847 19.789 1.00 45.03 111 VAL A C 1
ATOM 862 O O . VAL A 1 111 ? 1.958 3.948 19.692 1.00 45.03 111 VAL A O 1
ATOM 865 N N . ALA A 1 112 ? -0.049 4.819 20.244 1.00 39.12 112 ALA A N 1
ATOM 866 C CA . ALA A 1 112 ? 0.464 5.955 20.979 1.00 39.12 112 ALA A CA 1
ATOM 867 C C . ALA A 1 112 ? 1.097 5.408 22.267 1.00 39.12 112 ALA A C 1
ATOM 869 O O . ALA A 1 112 ? 0.493 5.419 23.335 1.00 39.12 112 ALA A O 1
ATOM 870 N N . GLU A 1 113 ? 2.299 4.851 22.165 1.00 38.56 113 GLU A N 1
ATOM 871 C CA . GLU A 1 113 ? 3.200 4.725 23.288 1.00 38.56 113 GLU A CA 1
ATOM 872 C C . GLU A 1 113 ? 3.628 6.156 23.598 1.00 38.56 113 GLU A C 1
ATOM 874 O O . GLU A 1 113 ? 4.518 6.719 22.969 1.00 38.56 113 GLU A O 1
ATOM 879 N N . ASN A 1 114 ? 2.921 6.746 24.561 1.00 36.56 114 ASN A N 1
ATOM 880 C CA . ASN A 1 114 ? 3.246 8.008 25.214 1.00 36.56 114 ASN A CA 1
ATOM 881 C C . ASN A 1 114 ? 3.067 9.261 24.346 1.00 36.56 114 ASN A C 1
ATOM 883 O O . ASN A 1 114 ? 4.024 9.975 24.051 1.00 36.56 114 ASN A O 1
ATOM 887 N N . PHE A 1 115 ? 1.815 9.620 24.051 1.00 39.06 115 PHE A N 1
ATOM 888 C CA . PHE A 1 115 ? 1.500 11.045 23.957 1.00 39.06 115 PHE A CA 1
ATOM 889 C C . PHE A 1 115 ? 1.326 11.567 25.387 1.00 39.06 115 PHE A C 1
ATOM 891 O O . PHE A 1 115 ? 0.233 11.540 25.952 1.00 39.06 115 PHE A O 1
ATOM 898 N N . GLU A 1 116 ? 2.434 11.955 26.019 1.00 36.62 116 GLU A N 1
ATOM 899 C CA . GLU A 1 116 ? 2.378 12.715 27.263 1.00 36.62 116 GLU A CA 1
ATOM 900 C C . GLU A 1 116 ? 1.792 14.087 26.907 1.00 36.62 116 GLU A C 1
ATOM 902 O O . GLU A 1 116 ? 2.454 14.937 26.305 1.00 36.62 116 GLU A O 1
ATOM 907 N N . VAL A 1 117 ? 0.504 14.279 27.197 1.00 47.09 117 VAL A N 1
ATOM 908 C CA . VAL A 1 117 ? -0.110 15.604 27.149 1.00 47.09 117 VAL A CA 1
ATOM 909 C C . VAL A 1 117 ? 0.617 16.424 28.205 1.00 47.09 117 VAL A C 1
ATOM 911 O O . VAL A 1 117 ? 0.411 16.216 29.397 1.00 47.09 117 VAL A O 1
ATOM 914 N N . LYS A 1 118 ? 1.516 17.3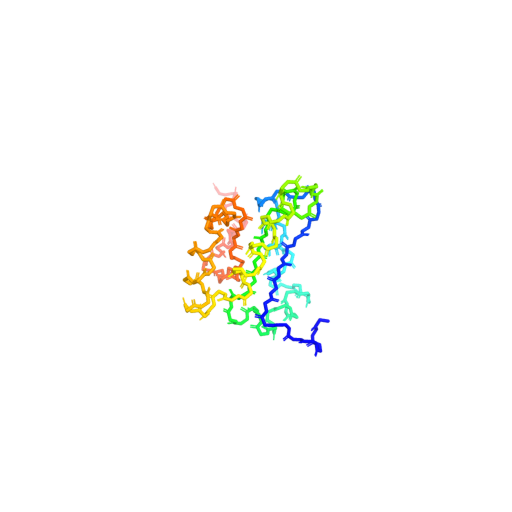14 27.775 1.00 45.47 118 LYS A N 1
ATOM 915 C CA . LYS A 1 118 ? 2.115 18.280 28.693 1.00 45.47 118 LYS A CA 1
ATOM 916 C C . LYS A 1 118 ? 0.991 19.121 29.272 1.00 45.47 118 LYS A C 1
ATOM 918 O O . LYS A 1 118 ? 0.289 19.808 28.529 1.00 45.47 118 LYS A O 1
ATOM 923 N N . ASP A 1 119 ? 0.837 19.016 30.583 1.00 45.38 119 ASP A N 1
ATOM 924 C CA . ASP A 1 119 ? -0.117 19.803 31.338 1.00 45.38 119 ASP A CA 1
ATOM 925 C C . ASP A 1 119 ? 0.200 21.284 31.112 1.00 45.38 119 ASP A C 1
ATOM 927 O O . ASP A 1 119 ? 1.316 21.747 31.364 1.00 45.38 119 ASP A O 1
ATOM 931 N N . ILE A 1 120 ? -0.754 22.021 30.545 1.00 53.59 120 ILE A N 1
ATOM 932 C CA . ILE A 1 120 ? -0.538 23.404 30.095 1.00 53.59 120 ILE A CA 1
ATOM 933 C C . ILE A 1 120 ? -0.306 24.362 31.276 1.00 53.59 120 ILE A C 1
ATOM 935 O O . ILE A 1 120 ? 0.128 25.498 31.088 1.00 53.59 120 ILE A O 1
ATOM 939 N N . GLU A 1 121 ? -0.564 23.888 32.497 1.00 55.03 121 GLU A N 1
ATOM 940 C CA . GLU A 1 121 ? -0.355 24.618 33.743 1.00 55.03 121 GLU A CA 1
ATOM 941 C C . GLU A 1 121 ? 1.126 24.719 34.150 1.00 55.03 121 GLU A C 1
ATOM 943 O O . GLU A 1 121 ? 1.476 25.620 34.905 1.00 55.03 121 GLU A O 1
ATOM 948 N N . SER A 1 122 ? 2.036 23.908 33.591 1.00 50.22 122 SER A N 1
ATOM 949 C CA . SER A 1 122 ? 3.471 23.972 33.929 1.00 50.22 122 SER A CA 1
ATOM 950 C C . SER A 1 122 ? 4.262 25.044 33.156 1.00 50.22 122 SER A C 1
ATOM 952 O O . SER A 1 122 ? 5.491 25.011 33.141 1.00 50.22 122 SER A O 1
ATOM 954 N N . VAL A 1 123 ? 3.585 25.937 32.426 1.00 50.50 123 VAL A N 1
ATOM 955 C CA . VAL A 1 123 ? 4.210 26.965 31.562 1.00 50.50 123 VAL A CA 1
ATOM 956 C C . VAL A 1 123 ? 4.339 28.321 32.277 1.00 50.50 123 VAL A C 1
ATOM 958 O O . VAL A 1 123 ? 4.990 29.225 31.756 1.00 50.50 123 VAL A O 1
ATOM 961 N N . TRP A 1 124 ? 3.761 28.470 33.474 1.00 49.19 124 TRP A N 1
ATOM 962 C CA . TRP A 1 124 ? 3.676 29.756 34.181 1.00 49.19 124 TRP A CA 1
ATOM 963 C C . TRP A 1 124 ? 4.238 29.761 35.616 1.00 49.19 124 TRP A C 1
ATOM 965 O O . TRP A 1 124 ? 3.921 30.679 36.372 1.00 49.19 124 TRP A O 1
ATOM 975 N N . GLU A 1 125 ? 5.095 28.801 35.975 1.00 42.66 125 GLU A N 1
ATOM 976 C CA . GLU A 1 125 ? 5.990 28.888 37.150 1.00 42.66 125 GLU A CA 1
ATOM 977 C C . GLU A 1 125 ? 7.440 29.134 36.712 1.00 42.66 125 GLU A C 1
ATOM 979 O O . GLU A 1 125 ? 8.126 29.939 37.385 1.00 42.66 125 GLU A O 1
#

Sequence (125 aa):
IVSADPEVILVAWCGFDLERNFKDATETLFDADSKVSKMFQSLRATRHGRVFAVDANQYFAQPPPQLSMGAALMARLAYDKDNRAVALLNDALGDLIPPEGTGWKRLKPEVAENFEVKDIESVWE

Radius of gyration: 17.32 Å; chains: 1; bounding box: 34×47×56 Å

InterPro domains:
  IPR002491 ABC transporter periplasmic binding domain [PS50983] (1-82)
  IPR051030 Vitamin B12-binding component of ABC transporter [PTHR42860] (2-77)